Protein AF-A0A7F5R8Q3-F1 (afdb_monomer_lite)

Structure (mmCIF, N/CA/C/O backbone):
data_AF-A0A7F5R8Q3-F1
#
_entry.id   AF-A0A7F5R8Q3-F1
#
loop_
_atom_site.group_PDB
_atom_site.id
_atom_site.type_symbol
_atom_site.label_atom_id
_atom_site.label_alt_id
_atom_site.label_comp_id
_atom_site.label_asym_id
_atom_site.label_entity_id
_atom_site.label_seq_id
_atom_site.pdbx_PDB_ins_code
_atom_site.Cartn_x
_atom_site.Cartn_y
_atom_site.Cartn_z
_atom_site.occupancy
_atom_site.B_iso_or_equiv
_atom_site.auth_seq_id
_atom_site.auth_comp_id
_atom_site.auth_asym_id
_atom_site.auth_atom_id
_atom_site.pdbx_PDB_model_num
ATOM 1 N N . MET A 1 1 ? 3.408 2.796 -31.016 1.00 39.00 1 MET A N 1
ATOM 2 C CA . MET A 1 1 ? 3.868 1.824 -29.998 1.00 39.00 1 MET A CA 1
ATOM 3 C C . MET A 1 1 ? 2.707 1.547 -29.050 1.00 39.00 1 MET A C 1
ATOM 5 O O . MET A 1 1 ? 1.999 2.486 -28.709 1.00 39.00 1 MET A O 1
ATOM 9 N N . ASN A 1 2 ? 2.446 0.279 -28.718 1.00 44.31 2 ASN A N 1
ATOM 10 C CA . ASN A 1 2 ? 1.288 -0.128 -27.912 1.00 44.31 2 ASN A CA 1
ATOM 11 C C . ASN A 1 2 ? 1.521 0.185 -26.425 1.00 44.31 2 ASN A C 1
ATOM 13 O O . ASN A 1 2 ? 2.286 -0.500 -25.755 1.00 44.31 2 ASN A O 1
ATOM 17 N N . ASN A 1 3 ? 0.840 1.216 -25.921 1.00 53.75 3 ASN A N 1
ATOM 18 C CA . ASN A 1 3 ? 0.845 1.644 -24.519 1.00 53.75 3 ASN A CA 1
ATOM 19 C C . ASN A 1 3 ? -0.131 0.781 -23.701 1.00 53.75 3 ASN A C 1
ATOM 21 O O . ASN A 1 3 ? -1.181 1.279 -23.286 1.00 53.75 3 ASN A O 1
ATOM 25 N N . ALA A 1 4 ? 0.184 -0.507 -23.530 1.00 54.66 4 ALA A N 1
ATOM 26 C CA . ALA A 1 4 ? -0.681 -1.509 -22.903 1.00 54.66 4 ALA A CA 1
ATOM 27 C C . ALA A 1 4 ? 0.020 -2.384 -21.833 1.00 54.66 4 ALA A C 1
ATOM 29 O O . ALA A 1 4 ? 0.925 -3.142 -22.179 1.00 54.66 4 ALA A O 1
ATOM 30 N N . LEU A 1 5 ? -0.425 -2.355 -20.566 1.00 61.50 5 LEU A N 1
ATOM 31 C CA . LEU A 1 5 ? -0.066 -3.357 -19.548 1.00 61.50 5 LEU A CA 1
ATOM 32 C C . LEU A 1 5 ? -0.986 -4.563 -19.676 1.00 61.50 5 LEU A C 1
ATOM 34 O O . LEU A 1 5 ? -2.200 -4.423 -19.561 1.00 61.50 5 LEU A O 1
ATOM 38 N N . ASN A 1 6 ? -0.419 -5.749 -19.875 1.00 59.06 6 ASN A N 1
ATOM 39 C CA . ASN A 1 6 ? -1.193 -6.983 -19.934 1.00 59.06 6 ASN A CA 1
ATOM 40 C C . ASN A 1 6 ? -1.469 -7.501 -18.512 1.00 59.06 6 ASN A C 1
ATOM 42 O O . ASN A 1 6 ? -0.570 -8.028 -17.856 1.00 59.06 6 ASN A O 1
ATOM 46 N N . SER A 1 7 ? -2.702 -7.328 -18.037 1.00 56.78 7 SER A N 1
ATOM 47 C CA . SER A 1 7 ? -3.239 -8.091 -16.908 1.00 56.78 7 SER A CA 1
ATOM 48 C C . SER A 1 7 ? -3.866 -9.379 -17.446 1.00 56.78 7 SER A C 1
ATOM 50 O O . SER A 1 7 ? -4.324 -9.408 -18.584 1.00 56.78 7 SER A O 1
ATOM 52 N N . SER A 1 8 ? -3.955 -10.437 -16.641 1.00 47.97 8 SER A N 1
ATOM 53 C CA . SER A 1 8 ? -4.553 -11.726 -17.035 1.00 47.97 8 SER A CA 1
ATOM 54 C C . SER A 1 8 ? -5.966 -11.623 -17.641 1.00 47.97 8 SER A C 1
ATOM 56 O O . SER A 1 8 ? -6.393 -12.557 -18.313 1.00 47.97 8 SER A O 1
ATOM 58 N N . ASN A 1 9 ? -6.655 -10.489 -17.454 1.00 48.72 9 ASN A N 1
ATOM 59 C CA . ASN A 1 9 ? -8.008 -10.216 -17.942 1.00 48.72 9 ASN A CA 1
ATOM 60 C C . ASN A 1 9 ? -8.098 -9.054 -18.958 1.00 48.72 9 ASN A C 1
ATOM 62 O O . ASN A 1 9 ? -9.205 -8.665 -19.325 1.00 48.72 9 ASN A O 1
ATOM 66 N N . GLY A 1 10 ? -6.981 -8.475 -19.421 1.00 56.69 10 GLY A N 1
ATOM 67 C CA . GLY A 1 10 ? -7.005 -7.412 -20.431 1.00 56.69 10 GLY A CA 1
ATOM 68 C C . GLY A 1 10 ? -5.878 -6.381 -20.346 1.00 56.69 10 GLY A C 1
ATOM 69 O O . GLY A 1 10 ? -5.046 -6.382 -19.437 1.00 56.69 10 GLY A O 1
ATOM 70 N N . VAL A 1 11 ? -5.877 -5.480 -21.329 1.00 66.94 11 VAL A N 1
ATOM 71 C CA . VAL A 1 11 ? -4.898 -4.402 -21.506 1.00 66.94 11 VAL A CA 1
ATOM 72 C C . VAL A 1 11 ? -5.294 -3.159 -20.698 1.00 66.94 11 VAL A C 1
ATOM 74 O O . VAL A 1 11 ? -6.301 -2.527 -21.009 1.00 66.94 11 VAL A O 1
ATOM 77 N N . ILE A 1 12 ? -4.475 -2.756 -19.721 1.00 69.19 12 ILE A N 1
ATOM 78 C CA . ILE A 1 12 ? -4.601 -1.464 -19.027 1.00 69.19 12 ILE A CA 1
ATOM 79 C C . ILE A 1 12 ? -3.745 -0.426 -19.758 1.00 69.19 12 ILE A C 1
ATOM 81 O O . ILE A 1 12 ? -2.520 -0.553 -19.848 1.00 69.19 12 ILE A O 1
ATOM 85 N N . ARG A 1 13 ? -4.376 0.622 -20.292 1.00 75.25 13 ARG A N 1
ATOM 86 C CA . ARG A 1 13 ? -3.662 1.718 -20.963 1.00 75.25 13 ARG A CA 1
ATOM 87 C C . ARG A 1 13 ? -2.997 2.637 -19.943 1.00 75.25 13 ARG A C 1
ATOM 89 O O . ARG A 1 13 ? -3.510 2.806 -18.842 1.00 75.25 13 ARG A O 1
ATOM 96 N N . LYS A 1 14 ? -1.883 3.284 -20.325 1.00 74.06 14 LYS A N 1
ATOM 97 C CA . LYS A 1 14 ? -1.152 4.210 -19.430 1.00 74.06 14 LYS A CA 1
ATOM 98 C C . LYS A 1 14 ? -2.062 5.277 -18.792 1.00 74.06 14 LYS A C 1
ATOM 100 O O . LYS A 1 14 ? -1.920 5.545 -17.609 1.00 74.06 14 LYS A O 1
ATOM 105 N N . HIS A 1 15 ? -2.995 5.853 -19.553 1.00 73.06 15 HIS A N 1
ATOM 106 C CA . HIS A 1 15 ? -3.901 6.905 -19.067 1.00 73.06 15 HIS A CA 1
ATOM 107 C C . HIS A 1 15 ? -5.063 6.388 -18.207 1.00 73.06 15 HIS A C 1
ATOM 109 O O . HIS A 1 15 ? -5.590 7.144 -17.401 1.00 73.06 15 HIS A O 1
ATOM 115 N N . ASP A 1 16 ? -5.435 5.113 -18.344 1.00 76.25 16 ASP A N 1
ATOM 116 C CA . ASP A 1 16 ? -6.574 4.520 -17.630 1.00 76.25 16 ASP A CA 1
ATOM 117 C C . ASP A 1 16 ? -6.160 3.850 -16.313 1.00 76.25 16 ASP A C 1
ATOM 119 O O . ASP A 1 16 ? -7.006 3.361 -15.567 1.00 76.25 16 ASP A O 1
ATOM 123 N N . VAL A 1 17 ? -4.856 3.790 -16.018 1.00 76.88 17 VAL A N 1
ATOM 124 C CA . VAL A 1 17 ? -4.315 2.978 -14.921 1.00 76.88 17 VAL A CA 1
ATOM 125 C C . VAL A 1 17 ? -4.885 3.372 -13.565 1.00 76.88 17 VAL A C 1
ATOM 127 O O . VAL A 1 17 ? -5.334 2.502 -12.822 1.00 76.88 17 VAL A O 1
ATOM 130 N N . SER A 1 18 ? -4.941 4.669 -13.269 1.00 73.38 18 SER A N 1
ATOM 131 C CA . SER A 1 18 ? -5.454 5.155 -11.991 1.00 73.38 18 SER A CA 1
ATOM 132 C C . SER A 1 18 ? -6.927 4.792 -11.831 1.00 73.38 18 SER A C 1
ATOM 134 O O . SER A 1 18 ? -7.311 4.249 -10.802 1.00 73.38 18 SER A O 1
ATOM 136 N N . SER A 1 19 ? -7.740 4.993 -12.872 1.00 75.75 19 SER A N 1
ATOM 137 C CA . SER A 1 19 ? -9.168 4.653 -12.867 1.00 75.75 19 SER A CA 1
ATOM 138 C C . SER A 1 19 ? -9.417 3.143 -12.773 1.00 75.75 19 SER A C 1
ATOM 140 O O . SER A 1 19 ? -10.337 2.719 -12.076 1.00 75.75 19 SER A O 1
ATOM 142 N N . ALA A 1 20 ? -8.586 2.325 -13.425 1.00 77.06 20 ALA A N 1
ATOM 143 C CA . ALA A 1 20 ? -8.687 0.869 -13.381 1.00 77.06 20 ALA A CA 1
ATOM 144 C C . ALA A 1 20 ? -8.383 0.316 -11.981 1.00 77.06 20 ALA A C 1
ATOM 146 O O . ALA A 1 20 ? -9.158 -0.482 -11.457 1.00 77.06 20 ALA A O 1
ATOM 147 N N . PHE A 1 21 ? -7.297 0.768 -11.344 1.00 76.25 21 PHE A N 1
ATOM 148 C CA . PHE A 1 21 ? -6.993 0.369 -9.967 1.00 76.25 21 PHE A CA 1
ATOM 149 C C . PHE A 1 21 ? -8.028 0.920 -8.981 1.00 76.25 21 PHE A C 1
ATOM 151 O O . PHE A 1 21 ? -8.489 0.175 -8.115 1.00 76.25 21 PHE A O 1
ATOM 158 N N . LEU A 1 22 ? -8.467 2.171 -9.170 1.00 73.50 22 LEU A N 1
ATOM 159 C CA . LEU A 1 22 ? -9.520 2.806 -8.376 1.00 73.50 22 LEU A CA 1
ATOM 160 C C . LEU A 1 22 ? -10.808 1.991 -8.343 1.00 73.50 22 LEU A C 1
ATOM 162 O O . LEU A 1 22 ? -11.374 1.799 -7.265 1.00 73.50 22 LEU A O 1
ATOM 166 N N . ALA A 1 23 ? -11.242 1.472 -9.491 1.00 70.94 23 ALA A N 1
ATOM 167 C CA . ALA A 1 23 ? -12.431 0.636 -9.583 1.00 70.94 23 ALA A CA 1
ATOM 168 C C . ALA A 1 23 ? -12.304 -0.663 -8.766 1.00 70.94 23 ALA A C 1
ATOM 170 O O . ALA A 1 23 ? -13.291 -1.129 -8.199 1.00 70.94 23 ALA A O 1
ATOM 171 N N . ILE A 1 24 ? -11.098 -1.230 -8.662 1.00 73.88 24 ILE A N 1
ATOM 172 C CA . ILE A 1 24 ? -10.865 -2.488 -7.944 1.00 73.88 24 ILE A CA 1
ATOM 173 C C . ILE A 1 24 ? -10.834 -2.236 -6.437 1.00 73.88 24 ILE A C 1
ATOM 175 O O . ILE A 1 24 ? -11.658 -2.794 -5.714 1.00 73.88 24 ILE A O 1
ATOM 179 N N . TYR A 1 25 ? -9.934 -1.379 -5.943 1.00 70.75 25 TYR A N 1
ATOM 180 C CA . TYR A 1 25 ? -9.770 -1.189 -4.497 1.00 70.75 25 TYR A CA 1
ATOM 181 C C . TYR A 1 25 ? -10.908 -0.391 -3.836 1.00 70.75 25 TYR A C 1
ATOM 183 O O . TYR A 1 25 ? -11.001 -0.386 -2.612 1.00 70.75 25 TYR A O 1
ATOM 191 N N . SER A 1 26 ? -11.782 0.271 -4.608 1.00 70.31 26 SER A N 1
ATOM 192 C CA . SER A 1 26 ? -12.973 0.956 -4.068 1.00 70.31 26 SER A CA 1
ATOM 193 C C . SER A 1 26 ? -14.216 0.068 -4.000 1.00 70.31 26 SER A C 1
ATOM 195 O O . SER A 1 26 ? -15.231 0.499 -3.463 1.00 70.31 26 SER A O 1
ATOM 197 N N . SER A 1 27 ? -14.168 -1.145 -4.559 1.00 63.22 27 SER A N 1
ATOM 198 C CA . SER A 1 27 ? -15.349 -2.009 -4.664 1.00 63.22 27 SER A CA 1
ATOM 199 C C . SER A 1 27 ? -15.733 -2.674 -3.338 1.00 63.22 27 SER A C 1
ATOM 201 O O . SER A 1 27 ? -16.920 -2.817 -3.059 1.00 63.22 27 SER A O 1
ATOM 203 N N . ASN A 1 28 ? -14.748 -3.081 -2.526 1.00 66.25 28 ASN A N 1
ATOM 204 C CA . ASN A 1 28 ? -14.906 -3.670 -1.192 1.00 66.25 28 ASN A CA 1
ATOM 205 C C . ASN A 1 28 ? -13.523 -3.952 -0.549 1.00 66.25 28 ASN A C 1
ATOM 207 O O . ASN A 1 28 ? -12.472 -3.762 -1.164 1.00 66.25 28 ASN A O 1
ATOM 211 N N . LEU A 1 29 ? -13.538 -4.467 0.687 1.00 69.12 29 LEU A N 1
ATOM 212 C CA . LEU A 1 29 ? -12.369 -4.980 1.424 1.00 69.12 29 LEU A CA 1
ATOM 213 C C . LEU A 1 29 ? -11.521 -5.990 0.626 1.00 69.12 29 LEU A C 1
ATOM 215 O O . LEU A 1 29 ? -10.293 -6.009 0.740 1.00 69.12 29 LEU A O 1
ATOM 219 N N . GLU A 1 30 ? -12.165 -6.839 -0.174 1.00 77.38 30 GLU A N 1
ATOM 220 C CA . GLU A 1 30 ? -11.501 -7.852 -0.996 1.00 77.38 30 GLU A CA 1
ATOM 221 C C . GLU A 1 30 ? -10.725 -7.211 -2.155 1.00 77.38 30 GLU A C 1
ATOM 223 O O . GLU A 1 30 ? -9.611 -7.636 -2.465 1.00 77.38 30 GLU A O 1
ATOM 228 N N . GLY A 1 31 ? -11.232 -6.104 -2.702 1.00 78.56 31 GLY A N 1
ATOM 229 C CA . GLY A 1 31 ? -10.584 -5.291 -3.727 1.00 78.56 31 GLY A CA 1
ATOM 230 C C . GLY A 1 31 ? -9.210 -4.761 -3.312 1.00 78.56 31 GLY A C 1
ATOM 231 O O . GLY A 1 31 ? -8.289 -4.729 -4.132 1.00 78.56 31 GLY A O 1
ATOM 232 N N . ILE A 1 32 ? -9.022 -4.423 -2.032 1.00 85.12 32 ILE A N 1
ATOM 233 C CA . ILE A 1 32 ? -7.711 -4.029 -1.487 1.00 85.12 32 ILE A CA 1
ATOM 234 C C . ILE A 1 32 ? -6.747 -5.216 -1.512 1.00 85.12 32 ILE A C 1
ATOM 236 O O . ILE A 1 32 ? -5.615 -5.088 -1.973 1.00 85.12 32 ILE A O 1
ATOM 240 N N . ASN A 1 33 ? -7.192 -6.392 -1.062 1.00 86.50 33 ASN A N 1
ATOM 241 C CA . ASN A 1 33 ? -6.355 -7.592 -1.038 1.00 86.50 33 ASN A CA 1
ATOM 242 C C . ASN A 1 33 ? -5.984 -8.066 -2.448 1.00 86.50 33 ASN A C 1
ATOM 244 O O . ASN A 1 33 ? -4.834 -8.450 -2.676 1.00 86.50 33 ASN A O 1
ATOM 248 N N . ILE A 1 34 ? -6.927 -8.006 -3.391 1.00 86.62 34 ILE A N 1
ATOM 249 C CA . ILE A 1 34 ? -6.702 -8.303 -4.810 1.00 86.62 34 ILE A CA 1
ATOM 250 C C . ILE A 1 34 ? -5.680 -7.327 -5.395 1.00 86.62 34 ILE A C 1
ATOM 252 O O . ILE A 1 34 ? -4.709 -7.759 -6.019 1.00 86.62 34 ILE A O 1
ATOM 256 N N . THR A 1 35 ? -5.855 -6.027 -5.150 1.00 87.12 35 THR A N 1
ATOM 257 C CA . THR A 1 35 ? -4.932 -4.992 -5.633 1.00 87.12 35 THR A CA 1
ATOM 258 C C . THR A 1 35 ? -3.530 -5.197 -5.071 1.00 87.12 35 THR A C 1
ATOM 260 O O . THR A 1 35 ? -2.561 -5.228 -5.829 1.00 87.12 35 THR A O 1
ATOM 263 N N . LEU A 1 36 ? -3.415 -5.414 -3.758 1.00 89.94 36 LEU A N 1
ATOM 264 C CA . LEU A 1 36 ? -2.138 -5.655 -3.099 1.00 89.94 36 LEU A CA 1
ATOM 265 C C . LEU A 1 36 ? -1.458 -6.910 -3.660 1.00 89.94 36 LEU A C 1
ATOM 267 O O . LEU A 1 36 ? -0.289 -6.849 -4.021 1.00 89.94 36 LEU A O 1
ATOM 271 N N . ASN A 1 37 ? -2.189 -8.016 -3.833 1.00 91.12 37 ASN A N 1
ATOM 272 C CA . ASN A 1 37 ? -1.659 -9.225 -4.474 1.00 91.12 37 ASN A CA 1
ATOM 273 C C . ASN A 1 37 ? -1.156 -8.951 -5.896 1.00 91.12 37 ASN A C 1
ATOM 275 O O . ASN A 1 37 ? -0.093 -9.434 -6.286 1.00 91.12 37 ASN A O 1
ATOM 279 N N . TYR A 1 38 ? -1.909 -8.192 -6.691 1.00 89.12 38 TYR A N 1
ATOM 280 C CA . TYR A 1 38 ? -1.515 -7.879 -8.058 1.00 89.12 38 TYR A CA 1
ATOM 281 C C . TYR A 1 38 ? -0.226 -7.054 -8.097 1.00 89.12 38 TYR A C 1
ATOM 283 O O . TYR A 1 38 ? 0.691 -7.401 -8.843 1.00 89.12 38 TYR A O 1
ATOM 291 N N . ILE A 1 39 ? -0.135 -6.006 -7.270 1.00 92.00 39 ILE A N 1
ATOM 292 C CA . ILE A 1 39 ? 1.052 -5.150 -7.163 1.00 92.00 39 ILE A CA 1
ATOM 293 C C . ILE A 1 39 ? 2.256 -5.975 -6.715 1.00 92.00 39 ILE A C 1
ATOM 295 O O . ILE A 1 39 ? 3.287 -5.943 -7.380 1.00 92.00 39 ILE A O 1
ATOM 299 N N . GLN A 1 40 ? 2.118 -6.775 -5.654 1.00 93.50 40 GLN A N 1
ATOM 300 C CA . GLN A 1 40 ? 3.207 -7.603 -5.129 1.00 93.50 40 GLN A CA 1
ATOM 301 C C . GLN A 1 40 ? 3.811 -8.520 -6.198 1.00 93.50 40 GLN A C 1
ATOM 303 O O . GLN A 1 40 ? 5.027 -8.679 -6.257 1.00 93.50 40 GLN A O 1
ATOM 308 N N . ASN A 1 41 ? 2.971 -9.064 -7.081 1.00 92.56 41 ASN A N 1
ATOM 309 C CA . ASN A 1 41 ? 3.393 -9.979 -8.139 1.00 92.56 41 ASN A CA 1
ATOM 310 C C . ASN A 1 41 ? 3.855 -9.283 -9.433 1.00 92.56 41 ASN A C 1
ATOM 312 O O . ASN A 1 41 ? 4.402 -9.947 -10.313 1.00 92.56 41 ASN A O 1
ATOM 316 N N . ASN A 1 42 ? 3.607 -7.978 -9.602 1.00 90.38 42 ASN A N 1
ATOM 317 C CA . ASN A 1 42 ? 3.826 -7.291 -10.882 1.00 90.38 42 ASN A CA 1
ATOM 318 C C . ASN A 1 42 ? 4.495 -5.912 -10.771 1.00 90.38 42 ASN A C 1
ATOM 320 O O . ASN A 1 42 ? 4.620 -5.240 -11.793 1.00 90.38 42 ASN A O 1
ATOM 324 N N . TYR A 1 43 ? 4.944 -5.476 -9.590 1.00 92.25 43 TYR A N 1
ATOM 325 C CA . TYR A 1 43 ? 5.467 -4.119 -9.382 1.00 92.25 43 TYR A CA 1
ATOM 326 C C . TYR A 1 43 ? 6.603 -3.755 -10.346 1.00 92.25 43 TYR A C 1
ATOM 328 O O . TYR A 1 43 ? 6.606 -2.646 -10.866 1.00 92.25 43 TYR A O 1
ATOM 336 N N . GLN A 1 44 ? 7.504 -4.692 -10.663 1.00 91.62 44 GLN A N 1
ATOM 337 C CA . GLN A 1 44 ? 8.583 -4.432 -11.617 1.00 91.62 44 GLN A CA 1
ATOM 338 C C . GLN A 1 44 ? 8.035 -4.143 -13.019 1.00 91.62 44 GLN A C 1
ATOM 340 O O . GLN A 1 44 ? 8.423 -3.162 -13.634 1.00 91.62 44 GLN A O 1
ATOM 345 N N . LYS A 1 45 ? 7.039 -4.911 -13.483 1.00 89.12 45 LYS A N 1
ATOM 346 C CA . LYS A 1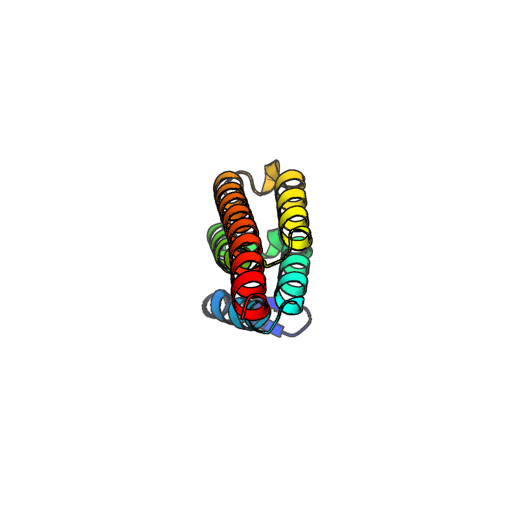 45 ? 6.375 -4.651 -14.772 1.00 89.12 45 LYS A CA 1
ATOM 347 C C . LYS A 1 45 ? 5.670 -3.298 -14.784 1.00 89.12 45 LYS A C 1
ATOM 349 O O . LYS A 1 45 ? 5.624 -2.652 -15.822 1.00 89.12 45 LYS A O 1
ATOM 354 N N . ILE A 1 46 ? 5.094 -2.888 -13.651 1.00 88.06 46 ILE A N 1
ATOM 355 C CA . ILE A 1 46 ? 4.468 -1.568 -13.506 1.00 88.06 46 ILE A CA 1
ATOM 356 C C . ILE A 1 46 ? 5.541 -0.482 -13.638 1.00 88.06 46 ILE A C 1
ATOM 358 O O . ILE A 1 46 ? 5.356 0.440 -14.427 1.00 88.06 46 ILE A O 1
ATOM 362 N N . ILE A 1 47 ? 6.663 -0.617 -12.925 1.00 90.50 47 ILE A N 1
ATOM 363 C CA . ILE A 1 47 ? 7.785 0.330 -12.986 1.00 90.50 47 ILE A CA 1
ATOM 364 C C . ILE A 1 47 ? 8.333 0.431 -14.409 1.00 90.50 47 ILE A C 1
ATOM 366 O O . ILE A 1 47 ? 8.425 1.531 -14.946 1.00 90.50 47 ILE A O 1
ATOM 370 N N . ASP A 1 48 ? 8.636 -0.708 -15.031 1.00 89.44 48 ASP A N 1
ATOM 371 C CA . ASP A 1 48 ? 9.216 -0.770 -16.373 1.00 89.44 48 ASP A CA 1
ATOM 372 C C . ASP A 1 48 ? 8.270 -0.164 -17.410 1.00 89.44 48 ASP A C 1
ATOM 374 O O . ASP A 1 48 ? 8.680 0.575 -18.296 1.00 89.44 48 ASP A O 1
ATOM 378 N N . TYR A 1 49 ? 6.974 -0.449 -17.297 1.00 85.38 49 TYR A N 1
ATOM 379 C CA . TYR A 1 49 ? 5.994 0.051 -18.246 1.00 85.38 49 TYR A CA 1
ATOM 380 C C . TYR A 1 49 ? 5.733 1.553 -18.107 1.00 85.38 49 TYR A C 1
ATOM 382 O O . TYR A 1 49 ? 5.475 2.215 -19.112 1.00 85.38 49 TYR A O 1
ATOM 390 N N . PHE A 1 50 ? 5.756 2.095 -16.888 1.00 85.62 50 PHE A N 1
ATOM 391 C CA . PHE A 1 50 ? 5.543 3.522 -16.625 1.00 85.62 50 PHE A CA 1
ATOM 392 C C . PHE A 1 50 ? 6.832 4.339 -16.568 1.00 85.62 50 PHE A C 1
ATOM 394 O O . PHE A 1 50 ? 6.765 5.527 -16.259 1.00 85.62 50 PHE A O 1
ATOM 401 N N . ASP A 1 51 ? 7.968 3.727 -16.905 1.00 89.00 51 ASP A N 1
ATOM 402 C CA . ASP A 1 51 ? 9.279 4.370 -16.936 1.00 89.00 51 ASP A CA 1
ATOM 403 C 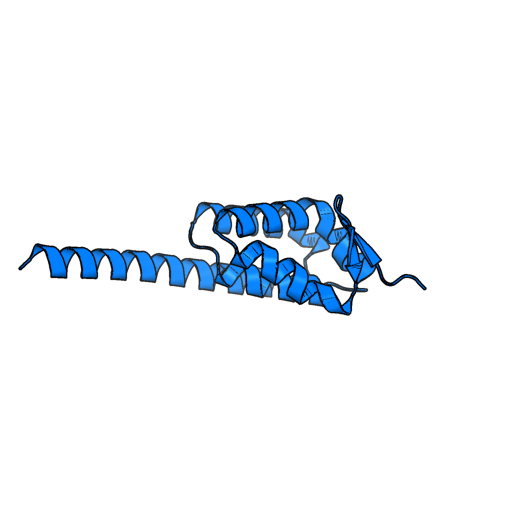C . ASP A 1 51 ? 9.657 4.993 -15.572 1.00 89.00 51 ASP A C 1
ATOM 405 O O . ASP A 1 51 ? 10.280 6.052 -15.501 1.00 89.00 51 ASP A O 1
ATOM 409 N N . GLY A 1 52 ? 9.257 4.347 -14.467 1.00 90.75 52 GLY A N 1
ATOM 410 C CA . GLY A 1 52 ? 9.552 4.818 -13.114 1.00 90.75 52 GLY A CA 1
ATOM 411 C C . GLY A 1 52 ? 8.550 4.398 -12.038 1.00 90.75 52 GLY A C 1
ATOM 412 O O . GLY A 1 52 ? 7.567 3.697 -12.272 1.00 90.75 52 GLY A O 1
ATOM 413 N N . THR A 1 53 ? 8.807 4.848 -10.810 1.00 93.94 53 THR A N 1
ATOM 414 C CA . THR A 1 53 ? 8.059 4.450 -9.606 1.00 93.94 53 THR A CA 1
ATOM 415 C C . THR A 1 53 ? 6.874 5.358 -9.275 1.00 93.94 53 THR A C 1
ATOM 417 O O . THR A 1 53 ? 6.058 4.994 -8.432 1.00 93.94 53 THR A O 1
ATOM 420 N N . SER A 1 54 ? 6.718 6.503 -9.946 1.00 91.62 54 SER A N 1
ATOM 421 C CA . SER A 1 54 ? 5.687 7.501 -9.620 1.00 91.62 54 SER A CA 1
ATOM 422 C C . SER A 1 54 ? 4.262 6.950 -9.710 1.00 91.62 54 SER A C 1
ATOM 424 O O . SER A 1 54 ? 3.457 7.178 -8.810 1.00 91.62 54 SER A O 1
ATOM 426 N N . THR A 1 55 ? 3.950 6.170 -10.750 1.00 89.88 55 THR A N 1
ATOM 427 C CA . THR A 1 55 ? 2.627 5.538 -10.889 1.00 89.88 55 THR A CA 1
ATOM 428 C C . THR A 1 55 ? 2.376 4.520 -9.781 1.00 89.88 55 THR A C 1
ATOM 430 O O . THR A 1 55 ? 1.291 4.487 -9.205 1.00 89.88 55 THR A O 1
ATOM 433 N N . LEU A 1 56 ? 3.386 3.709 -9.449 1.00 92.25 56 LEU A N 1
ATOM 434 C CA . LEU A 1 56 ? 3.294 2.747 -8.354 1.00 92.25 56 LEU A CA 1
ATOM 435 C C . LEU A 1 56 ? 3.055 3.462 -7.017 1.00 92.25 56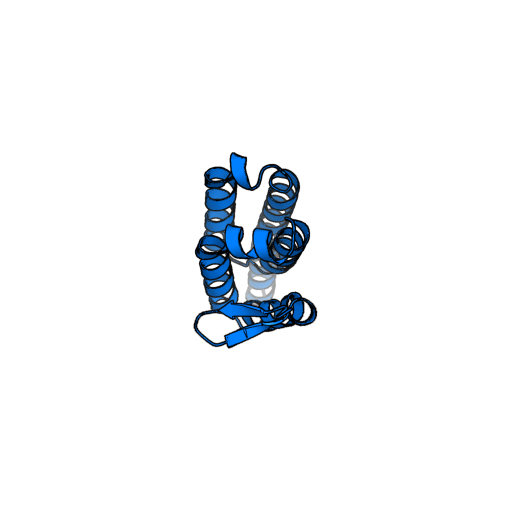 LEU A C 1
ATOM 437 O O . LEU A 1 56 ? 2.172 3.055 -6.268 1.00 92.25 56 LEU A O 1
ATOM 441 N N . LEU A 1 57 ? 3.784 4.548 -6.745 1.00 94.38 57 LEU A N 1
ATOM 442 C CA . LEU A 1 57 ? 3.609 5.354 -5.538 1.00 94.38 57 LEU A CA 1
ATOM 443 C C . LEU A 1 57 ? 2.190 5.927 -5.431 1.00 94.38 57 LEU A C 1
ATOM 445 O O . LEU A 1 57 ? 1.589 5.841 -4.363 1.00 94.38 57 LEU A O 1
ATOM 449 N N . GLY A 1 58 ? 1.635 6.449 -6.530 1.00 91.38 58 GLY A N 1
ATOM 450 C CA . GLY A 1 58 ? 0.258 6.952 -6.568 1.00 91.38 58 GLY A CA 1
ATOM 451 C C . GLY A 1 58 ? -0.770 5.867 -6.237 1.00 91.38 58 GLY A C 1
ATOM 452 O O . GLY A 1 58 ? -1.596 6.051 -5.346 1.00 91.38 58 GLY A O 1
ATOM 453 N N . ILE A 1 59 ? -0.658 4.695 -6.876 1.00 90.00 59 ILE A N 1
ATOM 454 C CA . ILE A 1 59 ? -1.540 3.549 -6.595 1.00 90.00 59 ILE A CA 1
ATOM 455 C C . ILE A 1 59 ? -1.436 3.130 -5.120 1.00 90.00 59 ILE A C 1
ATOM 457 O O . ILE A 1 59 ? -2.454 2.864 -4.481 1.00 90.00 59 ILE A O 1
ATOM 461 N N . LEU A 1 60 ? -0.218 3.072 -4.570 1.00 92.88 60 LEU A N 1
ATOM 462 C CA . LEU A 1 60 ? 0.005 2.712 -3.170 1.00 92.88 60 LEU A CA 1
ATOM 463 C C . LEU A 1 60 ? -0.594 3.751 -2.214 1.00 92.88 60 LEU A C 1
ATOM 465 O O . LEU A 1 60 ? -1.242 3.355 -1.250 1.00 92.88 60 LEU A O 1
ATOM 469 N N . SER A 1 61 ? -0.431 5.047 -2.487 1.00 92.25 61 SER A N 1
ATOM 470 C CA . SER A 1 61 ? -1.017 6.125 -1.678 1.00 92.25 61 SER A CA 1
ATOM 471 C C . SER A 1 61 ? -2.541 5.997 -1.587 1.00 92.25 61 SER A C 1
ATOM 473 O O . SER A 1 61 ? -3.105 5.951 -0.491 1.00 92.25 61 SER A O 1
ATOM 475 N N . ASP A 1 62 ? -3.204 5.832 -2.734 1.00 87.81 62 ASP A N 1
ATOM 476 C CA . ASP A 1 62 ? -4.660 5.707 -2.802 1.00 87.81 62 ASP A CA 1
ATOM 477 C C . ASP A 1 62 ? -5.183 4.437 -2.120 1.00 87.81 62 ASP A C 1
ATOM 479 O O . ASP A 1 62 ? -6.247 4.450 -1.490 1.00 87.81 62 ASP A O 1
ATOM 483 N N . MET A 1 63 ? -4.457 3.327 -2.265 1.00 89.44 63 MET A N 1
ATOM 484 C CA . MET A 1 63 ? -4.819 2.043 -1.671 1.00 89.44 63 MET A CA 1
ATOM 485 C C . MET A 1 63 ? -4.656 2.062 -0.147 1.00 89.44 63 MET A C 1
ATOM 487 O O . MET A 1 63 ? -5.524 1.556 0.563 1.00 89.44 63 MET A O 1
ATOM 491 N N . VAL A 1 64 ? -3.562 2.638 0.365 1.00 90.94 64 VAL A N 1
ATOM 492 C CA . VAL A 1 64 ? -3.261 2.672 1.806 1.00 90.94 64 VAL A CA 1
ATOM 493 C C . VAL A 1 64 ? -4.328 3.429 2.587 1.00 90.94 64 VAL A C 1
ATOM 495 O O . VAL A 1 64 ? -4.773 2.942 3.624 1.00 90.94 64 VAL A O 1
ATOM 498 N N . ASN A 1 65 ? -4.819 4.547 2.050 1.00 83.88 65 ASN A N 1
ATOM 499 C CA . ASN A 1 65 ? -5.882 5.344 2.673 1.00 83.88 65 ASN A CA 1
ATOM 500 C C . ASN A 1 65 ? -7.218 4.598 2.833 1.00 83.88 65 ASN A C 1
ATOM 502 O O . ASN A 1 65 ? -8.113 5.092 3.510 1.00 83.88 65 ASN A O 1
ATOM 506 N N . ARG A 1 66 ? -7.376 3.433 2.197 1.00 84.88 66 ARG A N 1
ATOM 507 C CA . ARG A 1 66 ? -8.591 2.612 2.260 1.00 84.88 66 ARG A CA 1
ATOM 508 C C . ARG A 1 66 ? -8.415 1.344 3.093 1.00 84.88 66 ARG A C 1
ATOM 510 O O . ARG A 1 66 ? -9.371 0.590 3.240 1.00 84.88 66 ARG A O 1
ATOM 517 N N . MET A 1 67 ? -7.217 1.072 3.616 1.00 88.19 67 MET A N 1
ATOM 518 C CA . MET A 1 67 ? -6.973 -0.103 4.456 1.00 88.19 67 MET A CA 1
ATOM 519 C C . MET A 1 67 ? -7.676 0.047 5.804 1.00 88.19 67 MET A C 1
ATOM 521 O O . MET A 1 67 ? -7.373 0.961 6.561 1.00 88.19 67 MET A O 1
ATOM 525 N N . THR A 1 68 ? -8.562 -0.891 6.128 1.00 84.31 68 THR A N 1
ATOM 526 C CA . THR A 1 68 ? -9.361 -0.876 7.368 1.00 84.31 68 THR A CA 1
ATOM 527 C C . THR A 1 68 ? -8.992 -2.013 8.321 1.00 84.31 68 THR A C 1
ATOM 529 O O . THR A 1 68 ? -9.676 -2.264 9.310 1.00 84.31 68 THR A O 1
ATOM 532 N N . THR A 1 69 ? -7.912 -2.748 8.036 1.00 87.75 69 THR A N 1
ATOM 533 C CA . THR A 1 69 ? -7.453 -3.847 8.892 1.00 87.75 69 THR A CA 1
ATOM 534 C C . THR A 1 69 ? -5.943 -3.821 9.083 1.00 87.75 69 THR A C 1
ATOM 536 O O . THR A 1 69 ? -5.174 -3.623 8.141 1.00 87.75 69 THR A O 1
ATOM 539 N N . GLU A 1 70 ? -5.493 -4.145 10.294 1.00 89.19 70 GLU A N 1
ATOM 540 C CA . GLU A 1 70 ? -4.059 -4.237 10.591 1.00 89.19 70 GLU A CA 1
ATOM 541 C C . GLU A 1 70 ? -3.373 -5.360 9.784 1.00 89.19 70 GLU A C 1
ATOM 543 O O . GLU A 1 70 ? -2.178 -5.307 9.503 1.00 89.19 70 GLU A O 1
ATOM 548 N N . SER A 1 71 ? -4.120 -6.384 9.354 1.00 90.94 71 SER A N 1
ATOM 549 C CA . SER A 1 71 ? -3.582 -7.437 8.484 1.00 90.94 71 SER A CA 1
ATOM 550 C C . SER A 1 71 ? -3.155 -6.899 7.113 1.00 90.94 71 SER A C 1
ATOM 552 O O . SER A 1 71 ? -2.071 -7.251 6.647 1.00 90.94 71 SER A O 1
ATOM 554 N N . GLN A 1 72 ? -3.957 -6.025 6.495 1.00 91.44 72 GLN A N 1
ATOM 555 C CA . GLN A 1 72 ? -3.611 -5.377 5.223 1.00 91.44 72 GLN A CA 1
ATOM 556 C C . GLN A 1 72 ? -2.377 -4.483 5.377 1.00 91.44 72 GLN A C 1
ATOM 558 O O . GLN A 1 72 ? -1.446 -4.574 4.575 1.00 91.44 72 GLN A O 1
ATOM 563 N N . ILE A 1 73 ? -2.344 -3.691 6.452 1.00 93.62 73 ILE A N 1
ATOM 564 C CA . ILE A 1 73 ? -1.238 -2.786 6.774 1.00 93.62 73 ILE A CA 1
ATOM 565 C C . ILE A 1 73 ? 0.071 -3.570 6.936 1.00 93.62 73 ILE A C 1
ATOM 567 O O . ILE A 1 73 ? 1.048 -3.290 6.240 1.00 93.62 73 ILE A O 1
ATOM 571 N N . ARG A 1 74 ? 0.086 -4.611 7.781 1.00 94.38 74 ARG A N 1
ATOM 572 C CA . ARG A 1 74 ? 1.276 -5.460 7.986 1.00 94.38 74 ARG A CA 1
ATOM 573 C C . ARG A 1 74 ? 1.746 -6.139 6.708 1.00 94.38 74 ARG A C 1
ATOM 575 O O . ARG A 1 74 ? 2.950 -6.298 6.501 1.00 94.38 74 ARG A O 1
ATOM 582 N N . LYS A 1 75 ? 0.814 -6.561 5.851 1.00 94.25 75 LYS A N 1
ATOM 583 C CA . LYS A 1 75 ? 1.145 -7.202 4.576 1.00 94.25 75 LYS A CA 1
ATOM 584 C C . LYS A 1 75 ? 1.856 -6.237 3.628 1.00 94.25 75 LYS A C 1
ATOM 586 O O . LYS A 1 75 ? 2.827 -6.639 2.986 1.00 94.25 75 LYS A O 1
ATOM 591 N N . LEU A 1 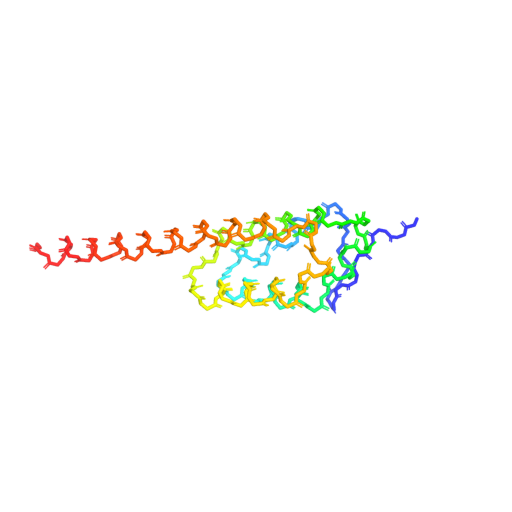76 ? 1.403 -4.985 3.548 1.00 95.06 76 LEU A N 1
ATOM 592 C CA . LEU A 1 76 ? 2.081 -3.962 2.755 1.00 95.06 76 LEU A CA 1
ATOM 593 C C . LEU A 1 76 ? 3.447 -3.604 3.347 1.00 95.06 76 LEU A C 1
ATOM 595 O O . LEU A 1 76 ? 4.430 -3.577 2.613 1.00 95.06 76 LEU A O 1
ATOM 599 N N . GLU A 1 77 ? 3.515 -3.376 4.659 1.00 95.31 77 GLU A N 1
ATOM 600 C CA . GLU A 1 77 ? 4.761 -3.053 5.361 1.00 95.31 77 GLU A CA 1
ATOM 601 C C . GLU A 1 77 ? 5.828 -4.126 5.130 1.00 95.31 77 GLU A C 1
ATOM 603 O O . GLU A 1 77 ? 6.928 -3.821 4.672 1.00 95.31 77 GLU A O 1
ATOM 608 N N . SER A 1 78 ? 5.468 -5.396 5.336 1.00 95.50 78 SER A N 1
ATOM 609 C CA . SER A 1 78 ? 6.373 -6.531 5.118 1.00 95.50 78 SER A CA 1
ATOM 610 C C . SER A 1 78 ? 6.888 -6.579 3.680 1.00 95.50 78 SER A C 1
ATOM 612 O O . SER A 1 78 ? 8.058 -6.873 3.440 1.00 95.50 78 SER A O 1
ATOM 614 N N . TRP A 1 79 ? 6.026 -6.272 2.709 1.00 95.94 79 TRP A N 1
ATOM 615 C CA . TRP A 1 79 ? 6.407 -6.268 1.303 1.00 95.94 79 TRP A CA 1
ATOM 616 C C . TRP A 1 79 ? 7.342 -5.113 0.941 1.00 95.94 79 TRP A C 1
ATOM 618 O O . TRP A 1 79 ? 8.329 -5.351 0.245 1.00 95.94 79 TRP A O 1
ATOM 628 N N . ILE A 1 80 ? 7.088 -3.896 1.433 1.00 95.25 80 ILE A N 1
ATOM 629 C CA . ILE A 1 80 ? 7.993 -2.755 1.227 1.00 95.25 80 ILE A CA 1
ATOM 630 C C . ILE A 1 80 ? 9.362 -3.046 1.838 1.00 95.25 80 ILE A C 1
ATOM 632 O O . ILE A 1 80 ? 10.377 -2.871 1.168 1.00 95.25 80 ILE A O 1
ATOM 636 N N . SER A 1 81 ? 9.406 -3.574 3.064 1.00 93.88 81 SER A N 1
ATOM 637 C CA . SER A 1 81 ? 10.661 -3.955 3.717 1.00 93.88 81 SER A CA 1
ATOM 638 C C . SER A 1 81 ? 11.432 -5.016 2.925 1.00 93.88 81 SER A C 1
ATOM 640 O O . SER A 1 81 ? 12.638 -4.866 2.712 1.00 93.88 81 SER A O 1
ATOM 642 N N . ALA A 1 82 ? 10.744 -6.053 2.433 1.00 95.19 82 ALA A N 1
ATOM 643 C CA . ALA A 1 82 ? 11.350 -7.123 1.640 1.00 95.19 82 ALA A CA 1
ATOM 644 C C . ALA A 1 82 ? 11.892 -6.648 0.278 1.00 95.19 82 ALA A C 1
ATOM 646 O O . ALA A 1 82 ? 12.792 -7.276 -0.273 1.00 95.19 82 ALA A O 1
ATOM 647 N N . ASN A 1 83 ? 11.374 -5.537 -0.252 1.00 94.69 83 ASN A N 1
ATOM 648 C CA . ASN A 1 83 ? 11.755 -4.977 -1.553 1.00 94.69 83 ASN A CA 1
ATOM 649 C C . ASN A 1 83 ? 12.465 -3.619 -1.426 1.00 94.69 83 ASN A C 1
ATOM 651 O O . ASN A 1 83 ? 12.536 -2.866 -2.397 1.00 94.69 83 ASN A O 1
ATOM 655 N N . SER A 1 84 ? 13.013 -3.311 -0.249 1.00 88.88 84 SER A N 1
ATOM 656 C CA . SER A 1 84 ? 13.601 -2.006 0.087 1.00 88.88 84 SER A CA 1
ATOM 657 C C . SER A 1 84 ? 14.707 -1.553 -0.870 1.00 88.88 84 SER A C 1
ATOM 659 O O . SER A 1 84 ? 14.819 -0.365 -1.149 1.00 88.88 84 SER A O 1
ATOM 661 N N . ASN A 1 85 ? 15.477 -2.480 -1.447 1.00 91.25 85 ASN A N 1
ATOM 662 C CA . ASN A 1 85 ? 16.478 -2.149 -2.464 1.00 91.25 85 ASN A CA 1
ATOM 663 C C . ASN A 1 85 ? 15.825 -1.667 -3.774 1.00 91.25 85 ASN A C 1
ATOM 665 O O . ASN A 1 85 ? 16.170 -0.601 -4.287 1.00 91.25 85 ASN A O 1
ATOM 669 N N . SER A 1 86 ? 14.860 -2.429 -4.301 1.00 91.75 86 SER A N 1
ATOM 670 C CA . SER A 1 86 ? 14.193 -2.149 -5.584 1.00 91.75 86 SER A CA 1
ATOM 671 C C . SER A 1 86 ? 13.187 -0.998 -5.502 1.00 91.75 86 SER A C 1
ATOM 673 O O . SER A 1 86 ? 12.912 -0.352 -6.506 1.00 91.75 86 SER A O 1
ATOM 675 N N . LEU A 1 87 ? 12.642 -0.738 -4.313 1.00 94.81 87 LEU A N 1
ATOM 676 C CA . LEU A 1 87 ? 11.670 0.323 -4.038 1.00 94.81 87 LEU A CA 1
ATOM 677 C C . LEU A 1 87 ? 12.270 1.455 -3.199 1.00 94.81 87 LEU A C 1
ATOM 679 O O . LEU A 1 87 ? 11.535 2.245 -2.605 1.00 94.81 87 LEU A O 1
ATOM 683 N N . SER A 1 88 ? 13.598 1.543 -3.134 1.00 94.81 88 SER A N 1
ATOM 684 C CA . SER A 1 88 ? 14.317 2.518 -2.306 1.00 94.81 88 SER A CA 1
ATOM 685 C C . SER A 1 88 ? 13.855 3.954 -2.557 1.00 94.81 88 SER A C 1
ATOM 687 O O . SER A 1 88 ? 13.684 4.709 -1.607 1.00 94.81 88 SER A O 1
ATOM 689 N N . SER A 1 89 ? 13.545 4.301 -3.811 1.00 95.31 89 SER A N 1
ATOM 690 C CA . SER A 1 89 ? 13.102 5.645 -4.201 1.00 95.31 89 SER A CA 1
ATOM 691 C C . SER A 1 89 ? 11.706 6.044 -3.704 1.00 95.31 89 SER A C 1
ATOM 693 O O . SER A 1 89 ? 11.320 7.183 -3.919 1.00 95.31 89 SER A O 1
ATOM 695 N N . ILE A 1 90 ? 10.912 5.110 -3.168 1.00 95.75 90 ILE A N 1
ATOM 696 C CA . ILE A 1 90 ? 9.539 5.369 -2.691 1.00 95.75 90 ILE A CA 1
ATOM 697 C C . ILE A 1 90 ? 9.273 4.816 -1.286 1.00 95.75 90 ILE A C 1
ATOM 699 O O . ILE A 1 90 ? 8.169 4.949 -0.761 1.00 95.75 90 ILE A O 1
ATOM 703 N N . SER A 1 91 ? 10.251 4.135 -0.682 1.00 94.12 91 SER A N 1
ATOM 704 C CA . SER A 1 91 ? 10.042 3.382 0.559 1.00 94.12 91 SER A CA 1
ATOM 705 C C . SER A 1 91 ? 9.670 4.290 1.732 1.00 94.12 91 SER A C 1
ATOM 707 O O . SER A 1 91 ? 8.774 3.943 2.498 1.00 94.12 91 SER A O 1
ATOM 709 N N . SER A 1 92 ? 10.302 5.463 1.849 1.00 94.50 92 SER A N 1
ATOM 710 C CA . SER A 1 92 ? 10.004 6.453 2.893 1.00 94.50 92 SER A CA 1
ATOM 711 C C . SER A 1 92 ? 8.573 6.979 2.815 1.00 94.50 92 SER A C 1
ATOM 713 O O . SER A 1 92 ? 7.873 7.059 3.824 1.00 94.50 92 SER A O 1
ATOM 715 N N . GLU A 1 93 ? 8.112 7.306 1.612 1.00 96.25 93 GLU A N 1
ATOM 716 C CA . GLU A 1 93 ? 6.777 7.832 1.363 1.00 96.25 93 GLU A CA 1
ATOM 717 C C . GLU A 1 93 ? 5.723 6.775 1.676 1.00 96.25 93 GLU A C 1
ATOM 719 O O . GLU A 1 93 ? 4.758 7.053 2.388 1.00 96.25 93 GLU A O 1
ATOM 724 N N . VAL A 1 94 ? 5.938 5.532 1.233 1.00 95.38 94 VAL A N 1
ATOM 725 C CA . VAL A 1 94 ? 5.007 4.440 1.538 1.00 95.38 94 VAL A CA 1
ATOM 726 C C . VAL A 1 94 ? 4.973 4.142 3.041 1.00 95.38 94 VAL A C 1
ATOM 728 O O . VAL A 1 94 ? 3.895 3.914 3.587 1.00 95.38 94 VAL A O 1
ATOM 731 N N . GLN A 1 95 ? 6.110 4.204 3.741 1.00 94.69 95 GLN A N 1
ATOM 732 C CA . GLN A 1 95 ? 6.151 4.085 5.205 1.00 94.69 95 GLN A CA 1
ATOM 733 C C . GLN A 1 95 ? 5.358 5.198 5.902 1.00 94.69 95 GLN A C 1
ATOM 735 O O . GLN A 1 95 ? 4.638 4.923 6.862 1.00 94.69 95 GLN A O 1
ATOM 740 N N . SER A 1 96 ? 5.427 6.435 5.402 1.00 95.62 96 SER A N 1
ATOM 741 C CA . SER A 1 96 ? 4.607 7.538 5.914 1.00 95.62 96 SER A CA 1
ATOM 742 C C . SER A 1 96 ? 3.111 7.270 5.717 1.00 95.62 96 SER A C 1
ATOM 744 O O . SER A 1 96 ? 2.328 7.450 6.651 1.00 95.62 96 SER A O 1
ATOM 746 N N . TYR A 1 97 ? 2.705 6.755 4.553 1.00 95.06 97 TYR A N 1
ATOM 747 C CA . TYR A 1 97 ? 1.309 6.378 4.314 1.00 95.06 97 TYR A CA 1
ATOM 748 C C . TYR A 1 97 ? 0.848 5.270 5.267 1.00 95.06 97 TYR A C 1
ATOM 750 O O . TYR A 1 97 ? -0.239 5.362 5.834 1.00 95.06 97 TYR A O 1
ATOM 758 N N . ILE A 1 98 ? 1.684 4.250 5.493 1.00 94.75 98 ILE A N 1
ATOM 759 C CA . ILE A 1 98 ? 1.411 3.156 6.440 1.00 94.75 98 ILE A CA 1
ATOM 760 C C . ILE A 1 98 ? 1.201 3.699 7.859 1.00 94.75 98 ILE A C 1
ATOM 762 O O . ILE A 1 98 ? 0.252 3.299 8.536 1.00 94.75 98 ILE A O 1
ATOM 766 N N . ALA A 1 99 ? 2.056 4.620 8.311 1.00 93.62 99 ALA A N 1
ATOM 767 C CA . ALA A 1 99 ? 1.935 5.234 9.633 1.00 93.62 99 ALA A CA 1
ATOM 768 C C . ALA A 1 99 ? 0.618 6.018 9.789 1.00 93.62 99 ALA A C 1
ATOM 770 O O . ALA A 1 99 ? -0.056 5.910 10.820 1.00 93.62 99 ALA A O 1
ATOM 771 N N . ASN A 1 100 ? 0.213 6.750 8.748 1.00 92.62 100 ASN A N 1
ATOM 772 C CA . ASN A 1 100 ? -1.059 7.470 8.734 1.00 92.62 100 ASN A CA 1
ATOM 773 C C . ASN A 1 100 ? -2.256 6.508 8.765 1.00 92.62 100 ASN A C 1
ATOM 775 O O . ASN A 1 100 ? -3.165 6.693 9.570 1.00 92.62 100 ASN A O 1
ATOM 779 N N . ALA A 1 101 ? -2.235 5.441 7.960 1.00 91.31 101 ALA A N 1
ATOM 780 C CA . ALA A 1 101 ? -3.305 4.443 7.947 1.00 91.31 101 ALA A CA 1
ATOM 781 C C . ALA A 1 101 ? -3.475 3.744 9.305 1.00 91.31 101 ALA A C 1
ATOM 783 O O . ALA A 1 101 ? -4.600 3.573 9.769 1.00 91.31 101 ALA A O 1
ATOM 784 N N . ARG A 1 102 ? -2.374 3.406 9.992 1.00 91.81 102 ARG A N 1
ATOM 785 C CA . ARG A 1 102 ? -2.430 2.863 11.363 1.00 91.81 102 ARG A CA 1
ATOM 786 C C . ARG A 1 102 ? -3.071 3.827 12.350 1.00 91.81 102 ARG A C 1
ATOM 788 O O . ARG A 1 102 ? -3.873 3.410 13.181 1.00 91.81 102 ARG A O 1
ATOM 795 N N . SER A 1 103 ? -2.713 5.105 12.254 1.00 91.12 103 SER A N 1
ATOM 796 C CA . SER A 1 103 ? -3.253 6.142 13.134 1.00 91.12 103 SER A CA 1
ATOM 797 C C . SER A 1 103 ? -4.762 6.306 12.927 1.00 91.12 103 SER A C 1
ATOM 799 O O . SER A 1 103 ? -5.512 6.351 13.900 1.00 91.12 103 SER A O 1
ATOM 801 N N . ASN A 1 104 ? -5.218 6.301 11.670 1.00 87.56 104 ASN A N 1
ATOM 802 C CA . ASN A 1 104 ? -6.641 6.358 11.333 1.00 87.56 104 ASN A CA 1
ATOM 803 C C . ASN A 1 104 ? -7.398 5.122 11.838 1.00 87.56 104 ASN A C 1
ATOM 805 O O . ASN A 1 104 ? -8.449 5.266 1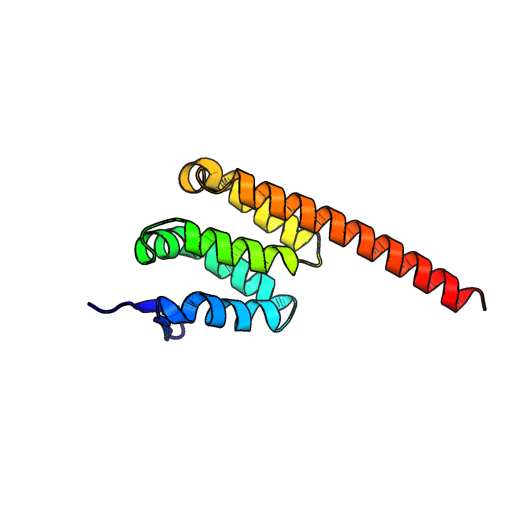2.455 1.00 87.56 104 ASN A O 1
ATOM 809 N N . LEU A 1 105 ? -6.839 3.921 11.660 1.00 88.50 105 LEU A N 1
ATOM 810 C CA . LEU A 1 105 ? -7.458 2.681 12.135 1.00 88.50 105 LEU A CA 1
ATOM 811 C C . LEU A 1 105 ? -7.635 2.663 13.663 1.00 88.50 105 LEU A C 1
ATOM 813 O O . LEU A 1 105 ? -8.664 2.215 14.167 1.00 88.50 105 LEU A O 1
ATOM 817 N N . ALA A 1 106 ? -6.646 3.159 14.411 1.00 86.88 106 ALA A N 1
ATOM 818 C CA . ALA A 1 106 ? -6.746 3.276 15.865 1.00 86.88 106 ALA A CA 1
ATOM 819 C C . ALA A 1 106 ? -7.833 4.282 16.283 1.00 86.88 106 ALA A C 1
ATOM 821 O O . ALA A 1 106 ? -8.615 4.007 17.195 1.00 86.88 106 ALA A O 1
ATOM 822 N N . LEU A 1 107 ? -7.919 5.420 15.586 1.00 83.06 107 LEU A N 1
ATOM 823 C CA . LEU A 1 107 ? -8.953 6.427 15.820 1.00 83.06 107 LEU A CA 1
ATOM 824 C C . LEU A 1 107 ? -10.362 5.870 15.551 1.00 83.06 107 LEU A C 1
ATOM 826 O O . LEU A 1 107 ? -11.270 6.080 16.353 1.00 83.06 107 LEU A O 1
ATOM 830 N N . GLU A 1 108 ? -10.546 5.116 14.465 1.00 84.75 108 GLU A N 1
ATOM 831 C CA . GLU A 1 108 ? -11.822 4.468 14.131 1.00 84.75 108 GLU A CA 1
ATOM 832 C C . GLU A 1 108 ? -12.291 3.505 15.232 1.00 84.75 108 GLU A C 1
ATOM 834 O O . GLU A 1 108 ? -13.466 3.512 15.603 1.00 84.75 108 GLU A O 1
ATOM 839 N N . GLN A 1 109 ? -11.379 2.711 15.805 1.00 83.50 109 GLN A N 1
ATOM 840 C CA . GLN A 1 109 ? -11.693 1.789 16.906 1.00 83.50 109 GLN A CA 1
ATOM 841 C C . GLN A 1 109 ? -12.131 2.525 18.178 1.00 83.50 109 GLN A C 1
ATOM 843 O O . GLN A 1 109 ? -13.058 2.082 18.868 1.00 83.50 109 GLN A O 1
ATOM 848 N N . GLN A 1 110 ? -11.492 3.657 18.481 1.00 87.06 110 GLN A N 1
ATOM 849 C CA . GLN A 1 110 ? -11.873 4.497 19.611 1.00 87.06 110 GLN A CA 1
ATOM 850 C C . GLN A 1 110 ? -13.278 5.082 19.410 1.00 87.06 110 GLN A C 1
ATOM 852 O O . GLN A 1 110 ? -14.139 4.909 20.273 1.00 87.06 110 GLN A O 1
ATOM 857 N N . ILE A 1 111 ? -13.539 5.693 18.250 1.00 88.69 111 ILE A N 1
ATOM 858 C CA . ILE A 1 111 ? -14.844 6.290 17.928 1.00 88.69 111 ILE A CA 1
ATOM 859 C C . ILE A 1 111 ? -15.953 5.229 17.957 1.00 88.69 111 ILE A C 1
ATOM 861 O O . ILE A 1 111 ? -17.023 5.467 18.515 1.00 88.69 111 ILE A O 1
ATOM 865 N N . ALA A 1 112 ? -15.706 4.035 17.407 1.00 85.19 112 ALA A N 1
ATOM 866 C CA . ALA A 1 112 ? -16.674 2.938 17.438 1.00 85.19 112 ALA A CA 1
ATOM 867 C C . ALA A 1 112 ? -17.043 2.530 18.876 1.00 85.19 112 ALA A C 1
ATOM 869 O O . ALA A 1 112 ? -18.215 2.287 19.174 1.00 85.19 112 ALA A O 1
ATOM 870 N N . THR A 1 113 ? -16.056 2.501 19.776 1.00 89.62 113 THR A N 1
ATOM 871 C CA . THR A 1 113 ? -16.261 2.195 21.199 1.00 89.62 113 THR A CA 1
ATOM 872 C C . THR A 1 113 ? -17.082 3.283 21.894 1.00 89.62 113 THR A C 1
ATOM 874 O O . THR A 1 113 ? -18.018 2.980 22.634 1.00 89.62 113 THR A O 1
ATOM 877 N N . GLU A 1 114 ? -16.769 4.554 21.637 1.00 90.06 114 GLU A N 1
ATOM 878 C CA . GLU A 1 114 ? -17.497 5.698 22.198 1.00 90.06 114 GLU A CA 1
ATOM 879 C C . GLU A 1 114 ? -18.965 5.713 21.749 1.00 90.06 114 GLU A C 1
ATOM 881 O O . GLU A 1 114 ? -19.862 5.856 22.583 1.00 90.06 114 GLU A O 1
ATOM 886 N N . LEU A 1 115 ? -19.226 5.477 20.459 1.00 89.19 115 LEU A N 1
ATOM 887 C CA . LEU A 1 115 ? -20.583 5.378 19.916 1.00 89.19 115 LEU A CA 1
ATOM 888 C C . LEU A 1 115 ? -21.362 4.211 20.532 1.00 89.19 115 LEU A C 1
ATOM 890 O O . LEU A 1 115 ? -22.517 4.385 20.921 1.00 89.19 115 LEU A O 1
ATOM 894 N N . TYR A 1 116 ? -20.738 3.036 20.662 1.00 90.81 116 TYR A N 1
ATOM 895 C CA . TYR A 1 116 ? -21.365 1.880 21.307 1.00 90.81 116 TYR A CA 1
ATOM 896 C C . TYR A 1 116 ? -21.782 2.196 22.750 1.00 90.81 116 TYR A C 1
ATOM 898 O O . TYR A 1 116 ? -22.897 1.873 23.159 1.00 90.81 116 TYR A O 1
ATOM 906 N N . ASN A 1 117 ? -20.915 2.857 23.517 1.00 92.00 117 ASN A N 1
ATOM 907 C CA . ASN A 1 117 ? -21.219 3.233 24.896 1.00 92.00 117 ASN A CA 1
ATOM 908 C C . ASN A 1 117 ? -22.336 4.281 24.973 1.00 92.00 117 ASN A C 1
ATOM 910 O O . ASN A 1 117 ? -23.214 4.172 25.826 1.00 92.00 117 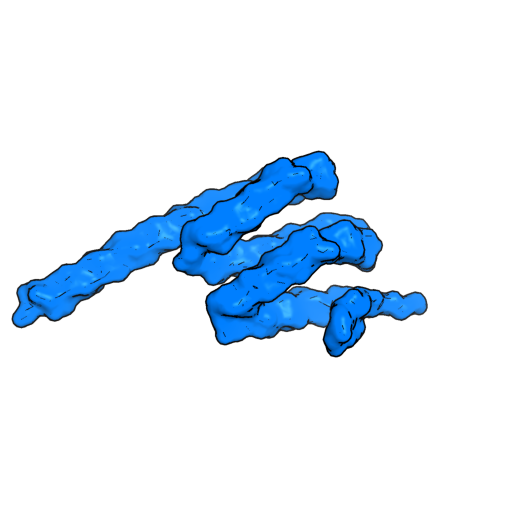ASN A O 1
ATOM 914 N N . PHE A 1 118 ? -22.341 5.269 24.075 1.00 90.81 118 PHE A N 1
ATOM 915 C CA . PHE A 1 118 ? -23.388 6.289 24.013 1.00 90.81 118 PHE A CA 1
ATOM 916 C C . PHE A 1 118 ? -24.780 5.680 23.775 1.00 90.81 118 PHE A C 1
ATOM 918 O O . PHE A 1 118 ? -25.710 5.964 24.525 1.00 90.81 118 PHE A O 1
ATOM 925 N N . PHE A 1 119 ? -24.924 4.787 22.789 1.00 91.75 119 PHE A N 1
ATOM 926 C CA . PHE A 1 119 ? -26.227 4.192 22.461 1.00 91.75 119 PHE A CA 1
ATOM 927 C C . PHE A 1 119 ? -26.724 3.150 23.472 1.00 91.75 119 PHE A C 1
ATOM 929 O O . PHE A 1 119 ? -27.928 2.941 23.556 1.00 91.75 119 PHE A O 1
ATOM 936 N N . ASN A 1 120 ? -25.833 2.510 24.238 1.00 89.94 120 ASN A N 1
ATOM 937 C CA . ASN A 1 120 ? -26.205 1.501 25.243 1.00 89.94 120 ASN A CA 1
ATOM 938 C C . ASN A 1 120 ? -26.271 2.043 26.683 1.00 89.94 120 ASN A C 1
ATOM 940 O O . ASN A 1 120 ? -26.489 1.275 27.618 1.00 89.94 120 ASN A O 1
ATOM 944 N N . SER A 1 121 ? -26.041 3.344 26.877 1.00 82.50 121 SER A N 1
ATOM 945 C CA . SER A 1 121 ? -26.187 4.028 28.173 1.00 82.50 121 SER A CA 1
ATOM 946 C C . SER A 1 121 ? -27.493 4.825 28.301 1.00 82.50 121 SER A C 1
ATOM 948 O O . SER A 1 121 ? -27.704 5.469 29.330 1.00 82.50 121 SER A O 1
ATOM 950 N N . SER A 1 122 ? -28.363 4.762 27.282 1.00 56.47 122 SER A N 1
ATOM 951 C CA . SER A 1 122 ? -29.726 5.324 27.247 1.00 56.47 122 SER A CA 1
ATOM 952 C C . SER A 1 122 ? -30.775 4.219 27.332 1.00 56.47 122 SER A C 1
ATOM 954 O O . SER A 1 122 ? -31.861 4.494 27.887 1.00 56.47 122 SER A O 1
#

Secondary structure (DSSP, 8-state):
---EEEETTEEEETTTHHHHHHHHHTT-HHHHHHHHHHHHHHHHHHHHHHTSSHHHHHHHHHHHTT--SHHHHHHHHHHHHHTTTTTTTTHHHHHHHHHHHHHHHHHHHHHHHHHHHHHH--

Foldseek 3Di:
DDQFDDDVVGTDHPVCLLVVLCVQLVPDQVSLVVSLVVCLVCVVVVQVSNVHCPSVLSSLLVSLLSDQDVVSLVSVLVSCVVCCPVCVVCSVVSVVSSVVSVVVNVVVVVVVVVVVCVVVVD

Sequence (122 aa):
MNNALNSSNGVIRKHDVSSAFLAIYSSNLEGINITLNYIQNNYQKIIDYFDGTSTLLGILSDMVNRMTTESQIRKLESWISANSNSLSSISSEVQSYIANARSNLALEQQIATELYNFFNSS

Radius of gyration: 16.85 Å; chains: 1; bounding box: 46×20×58 Å

InterPro domains:
  IPR024571 ERAP1-like C-terminal domain [PF11838] (4-86)

Organism: Agrilus planipennis (NCBI:txid224129)

pLDDT: mean 84.25, std 12.65, range [39.0, 96.25]